Protein AF-A0A839ZY36-F1 (afdb_monomer)

Foldseek 3Di:
DDDDDPDDDDPDDPDDPDPDPPPPDPPVDDDDDDDDDPVVVVVLVVVCVPDPDDDDSVRSVVVVVVVVVVPDDPVVVVVVVVVVPD

Sequence (86 aa):
METLLDGAPLWRHPGAMLPDSKPTNVRSLDRINLRLSADTFEAIDAARAARPGAISRNTWITEAIEEKLARMPAEDNAAEGLRSHA

Nearest PDB structures (foldseek):
  2ld7-assembly1_A  TM=2.652E-01  e=2.953E+00  Mus musculus

Radius of gyration: 25.02 Å; Cα contacts (8 Å, |Δi|>4): 9; chains: 1; bounding box: 35×72×55 Å

Organism: NCBI:txid98513

Solvent-accessible surface area (backbone atoms only — not comparable to full-atom values): 6013 Å² total; per-residue (Å²): 138,82,87,75,82,87,72,75,85,76,85,82,79,93,71,82,86,66,76,79,77,69,77,80,70,69,85,83,64,87,86,82,88,85,87,75,57,69,72,56,52,50,54,51,53,54,59,50,68,73,42,92,68,95,74,53,70,67,56,53,52,52,52,52,50,51,52,53,57,71,70,48,56,80,73,57,62,61,56,54,61,58,62,76,75,110

Secondary structure (DSSP, 8-state):
-----------------------TTGGGS--------HHHHHHHHHHHHTSSS---HHHHHHHHHHHHHHHS-HHHHHHHHHHTT-

pLDDT: mean 75.05, std 18.24, range [39.47, 97.62]

Mean predicted aligned error: 15.92 Å

Structure (mmCIF, N/CA/C/O backbone):
data_AF-A0A839ZY36-F1
#
_entry.id   AF-A0A839ZY36-F1
#
loop_
_atom_site.group_PDB
_atom_site.id
_atom_site.type_symbol
_atom_site.label_atom_id
_atom_site.label_alt_id
_atom_site.label_comp_id
_atom_site.label_asym_id
_atom_site.label_entity_id
_atom_site.label_seq_id
_atom_site.pdbx_PDB_ins_code
_atom_site.Cartn_x
_atom_site.Cartn_y
_atom_site.Cartn_z
_atom_site.occupancy
_atom_site.B_iso_or_equiv
_atom_site.auth_seq_id
_atom_site.auth_comp_id
_atom_site.auth_asym_id
_atom_site.auth_atom_id
_atom_site.pdbx_PDB_model_num
ATOM 1 N N . MET A 1 1 ? -22.642 56.251 26.838 1.00 40.78 1 MET A N 1
ATOM 2 C CA . MET A 1 1 ? -21.247 55.827 27.062 1.00 40.78 1 MET A CA 1
ATOM 3 C C . MET A 1 1 ? -21.251 54.307 27.062 1.00 40.78 1 MET A C 1
ATOM 5 O O . MET A 1 1 ? -21.658 53.706 28.041 1.00 40.78 1 MET A O 1
ATOM 9 N N . GLU A 1 2 ? -21.283 53.714 25.870 1.00 46.25 2 GLU A N 1
ATOM 10 C CA . GLU A 1 2 ? -20.094 53.166 25.187 1.00 46.25 2 GLU A CA 1
ATOM 11 C C . GLU A 1 2 ? -19.661 51.827 25.801 1.00 46.25 2 GLU A C 1
ATOM 13 O O . GLU A 1 2 ? -18.785 51.769 26.656 1.00 46.25 2 GLU A O 1
ATOM 18 N N . THR A 1 3 ? -20.280 50.733 25.346 1.00 51.44 3 THR A N 1
ATOM 19 C CA . THR A 1 3 ? -19.736 49.381 25.522 1.00 51.44 3 THR A CA 1
ATOM 20 C C . THR A 1 3 ? -18.890 49.040 24.302 1.00 51.44 3 THR A C 1
ATOM 22 O O . THR A 1 3 ? -19.373 48.573 23.273 1.00 51.44 3 THR A O 1
ATOM 25 N N . LEU A 1 4 ? -17.624 49.408 24.458 1.00 52.53 4 LEU A N 1
ATOM 26 C CA . LEU A 1 4 ? -16.407 48.889 23.851 1.00 52.53 4 LEU A CA 1
ATOM 27 C C . LEU A 1 4 ? -16.538 47.486 23.214 1.00 52.53 4 LEU A C 1
ATOM 29 O O . LEU A 1 4 ? -16.793 46.502 23.898 1.00 52.53 4 LEU A O 1
ATOM 33 N N . LEU A 1 5 ? -16.323 47.459 21.897 1.00 55.22 5 LEU A N 1
ATOM 34 C CA . LEU A 1 5 ? -15.840 46.374 21.030 1.00 55.22 5 LEU A CA 1
ATOM 35 C C . LEU A 1 5 ? -15.380 45.080 21.741 1.00 55.22 5 LEU A C 1
ATOM 37 O O . LEU A 1 5 ? -14.298 45.056 22.324 1.00 55.22 5 LEU A O 1
ATOM 41 N N . ASP A 1 6 ? -16.122 43.981 21.570 1.00 51.69 6 ASP A N 1
ATOM 42 C CA . ASP A 1 6 ? -15.615 42.627 21.831 1.00 51.69 6 ASP A CA 1
ATOM 43 C C . ASP A 1 6 ? -15.000 42.082 20.531 1.00 51.69 6 ASP A C 1
ATOM 45 O O . ASP A 1 6 ? -15.681 41.609 19.616 1.00 51.69 6 ASP A O 1
ATOM 49 N N . GLY A 1 7 ? -13.697 42.323 20.380 1.00 56.97 7 GLY A N 1
ATOM 50 C CA . GLY A 1 7 ? -12.920 41.942 19.209 1.00 56.97 7 GLY A CA 1
ATOM 51 C C . GLY A 1 7 ? -12.774 40.425 19.107 1.00 56.97 7 GLY A C 1
ATOM 52 O O . GLY A 1 7 ? -12.228 39.786 20.001 1.00 56.97 7 GLY A O 1
ATOM 53 N N . ALA A 1 8 ? -13.202 39.859 17.976 1.00 60.47 8 ALA A N 1
ATOM 54 C CA . ALA A 1 8 ? -12.899 38.483 17.591 1.00 60.47 8 ALA A CA 1
ATOM 55 C C . ALA A 1 8 ? -11.389 38.180 17.745 1.00 60.47 8 ALA A C 1
ATOM 57 O O . ALA A 1 8 ? -10.561 39.064 17.490 1.00 60.47 8 ALA A O 1
ATOM 58 N N . PRO A 1 9 ? -10.993 36.950 18.128 1.00 57.84 9 PRO A N 1
ATOM 59 C CA . PRO A 1 9 ? -9.597 36.646 18.400 1.00 57.84 9 PRO A CA 1
ATOM 60 C C . PRO A 1 9 ? -8.772 36.790 17.117 1.00 57.84 9 PRO A C 1
ATOM 62 O O . PRO A 1 9 ? -8.894 36.008 16.174 1.00 57.84 9 PRO A O 1
ATOM 65 N N . LEU A 1 10 ? -7.906 37.806 17.086 1.00 58.75 10 LEU A N 1
ATOM 66 C CA . LEU A 1 10 ? -6.826 37.897 16.114 1.00 58.75 10 LEU A CA 1
ATOM 67 C C . LEU A 1 10 ? -5.873 36.731 16.372 1.00 58.75 10 LEU A C 1
ATOM 69 O O . LEU A 1 10 ? -5.146 36.723 17.365 1.00 58.75 10 LEU A O 1
ATOM 73 N N . TRP A 1 11 ? -5.865 35.761 15.462 1.00 55.81 11 TRP A N 1
ATOM 74 C CA . TRP A 1 11 ? -4.904 34.665 15.447 1.00 55.81 11 TRP A CA 1
ATOM 75 C C . TRP A 1 11 ? -3.499 35.254 15.279 1.00 55.81 11 TRP A C 1
ATOM 77 O O . TRP A 1 11 ? -3.082 35.654 14.192 1.00 55.81 11 TRP A O 1
ATOM 87 N N . ARG A 1 12 ? -2.780 35.389 16.394 1.00 61.38 12 ARG A N 1
ATOM 88 C CA . ARG A 1 12 ? -1.395 35.855 16.431 1.00 61.38 12 A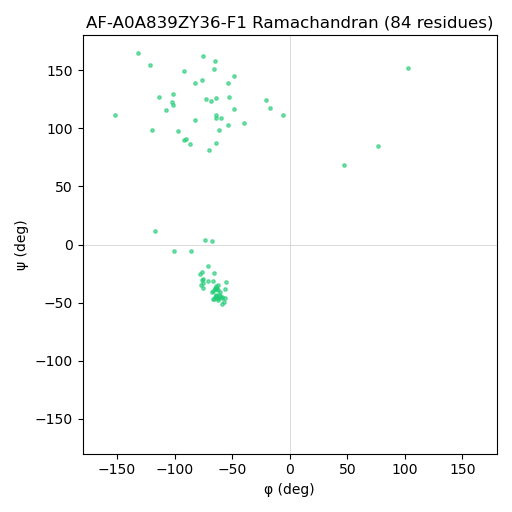RG A CA 1
ATOM 89 C C . ARG A 1 12 ? -0.482 34.675 16.112 1.00 61.38 12 ARG A C 1
ATOM 91 O O . ARG A 1 12 ? -0.245 33.837 16.972 1.00 61.38 12 ARG A O 1
ATOM 98 N N . HIS A 1 13 ? 0.098 34.665 14.918 1.00 56.22 13 HIS A N 1
ATOM 99 C CA . HIS A 1 13 ? 1.325 33.913 14.654 1.00 56.22 13 HIS A CA 1
ATOM 100 C C . HIS A 1 13 ? 2.426 34.879 14.201 1.00 56.22 13 HIS A C 1
ATOM 102 O O . HIS A 1 13 ? 2.459 35.260 13.033 1.00 56.22 13 HIS A O 1
ATOM 108 N N . PRO A 1 14 ? 3.337 35.301 15.097 1.00 57.31 14 PRO A N 1
ATOM 109 C CA . PRO A 1 14 ? 4.626 35.844 14.714 1.00 57.31 14 PRO A CA 1
ATOM 110 C C . PRO A 1 14 ? 5.648 34.704 14.805 1.00 57.31 14 PRO A C 1
ATOM 112 O O . PRO A 1 14 ? 6.122 34.361 15.884 1.00 57.31 14 PRO A O 1
ATOM 115 N N . GLY A 1 15 ? 5.956 34.069 13.680 1.00 53.75 15 GLY A N 1
ATOM 116 C CA . GLY A 1 15 ? 6.942 32.995 13.635 1.00 53.75 15 GLY A CA 1
ATOM 117 C C . GLY A 1 15 ? 7.571 32.941 12.258 1.00 53.75 15 GLY A C 1
ATOM 118 O O . GLY A 1 15 ? 6.882 32.652 11.290 1.00 53.75 15 GLY A O 1
ATOM 119 N N . ALA A 1 16 ? 8.849 33.304 12.204 1.00 54.16 16 ALA A N 1
ATOM 120 C CA . ALA A 1 16 ? 9.746 33.319 11.058 1.00 54.16 16 ALA A CA 1
ATOM 121 C C . ALA A 1 16 ? 9.323 32.422 9.881 1.00 54.16 16 ALA A C 1
ATOM 123 O O . ALA A 1 16 ? 9.187 31.207 10.016 1.00 54.16 16 ALA A O 1
ATOM 124 N N . MET A 1 17 ? 9.199 33.040 8.706 1.00 56.28 17 MET A N 1
ATOM 125 C CA . MET A 1 17 ? 9.134 32.355 7.422 1.00 56.28 17 MET A CA 1
ATOM 126 C C . MET A 1 17 ? 10.483 31.647 7.217 1.00 56.28 17 MET A C 1
ATOM 128 O O . MET A 1 17 ? 11.440 32.229 6.708 1.00 56.28 17 MET A O 1
ATOM 132 N N . LEU A 1 18 ? 10.593 30.416 7.726 1.00 64.81 18 LEU A N 1
ATOM 133 C CA . LEU A 1 18 ? 11.681 29.504 7.389 1.00 64.81 18 LEU A CA 1
ATOM 134 C C . LEU A 1 18 ? 11.713 29.394 5.858 1.00 64.81 18 LEU A C 1
ATOM 136 O O . LEU A 1 18 ? 10.638 29.367 5.249 1.00 64.81 18 LEU A O 1
ATOM 140 N N . PRO A 1 19 ? 12.901 29.387 5.224 1.00 53.09 19 PRO A N 1
ATOM 141 C CA . PRO A 1 19 ? 12.988 29.296 3.777 1.00 53.09 19 PRO A CA 1
ATOM 142 C C . PRO A 1 19 ? 12.181 28.085 3.334 1.00 53.09 19 PRO A C 1
ATOM 144 O O . PRO A 1 19 ? 12.357 26.997 3.882 1.00 53.09 19 PRO A O 1
ATOM 147 N N . ASP A 1 20 ? 11.272 28.334 2.391 1.00 59.81 20 ASP A N 1
ATOM 148 C CA . ASP A 1 20 ? 10.452 27.343 1.710 1.00 59.81 20 ASP A CA 1
ATOM 149 C C . ASP A 1 20 ? 11.340 26.128 1.438 1.00 59.81 20 ASP A C 1
ATOM 151 O O . ASP A 1 20 ? 12.278 26.198 0.632 1.00 59.81 20 ASP A O 1
ATOM 155 N N . SER A 1 21 ? 11.148 25.065 2.225 1.00 59.53 21 SER A N 1
ATOM 156 C CA . SER A 1 21 ? 11.879 23.820 2.056 1.00 59.53 21 SER A CA 1
ATOM 157 C C . SER A 1 21 ? 11.330 23.233 0.771 1.00 59.53 21 SER A C 1
ATOM 159 O O . SER A 1 21 ? 10.385 22.448 0.787 1.00 59.53 21 SER A O 1
ATOM 161 N N . LYS A 1 22 ? 11.849 23.726 -0.362 1.00 61.56 22 LYS A N 1
ATOM 162 C CA . LYS A 1 22 ? 11.515 23.245 -1.695 1.00 61.56 22 LYS A CA 1
ATOM 163 C C . LYS A 1 22 ? 11.630 21.733 -1.606 1.00 61.56 22 LYS A C 1
ATOM 165 O O . LYS A 1 22 ? 12.739 21.266 -1.335 1.00 61.56 22 LYS A O 1
ATOM 170 N N . PRO A 1 23 ? 10.543 20.965 -1.789 1.00 59.62 23 PRO A N 1
ATOM 171 C CA . PRO A 1 23 ? 10.649 19.523 -1.749 1.00 59.62 23 PRO A CA 1
ATOM 172 C C . PRO A 1 23 ? 11.626 19.126 -2.850 1.00 59.62 23 PRO A C 1
ATOM 174 O O . PRO A 1 23 ? 11.357 19.287 -4.044 1.00 59.62 23 PRO A O 1
ATOM 177 N N . THR A 1 24 ? 12.806 18.695 -2.413 1.00 54.66 24 THR A N 1
ATOM 178 C CA . THR A 1 24 ? 13.872 18.165 -3.244 1.00 54.66 24 THR A CA 1
ATOM 179 C C . THR A 1 24 ? 13.281 17.043 -4.081 1.00 54.66 24 THR A C 1
ATOM 181 O O . THR A 1 24 ? 13.014 15.952 -3.599 1.00 54.66 24 THR A O 1
ATOM 184 N N . ASN A 1 25 ? 13.034 17.372 -5.343 1.00 56.38 25 ASN A N 1
ATOM 185 C CA . ASN A 1 25 ? 12.879 16.467 -6.464 1.00 56.38 25 ASN A CA 1
ATOM 186 C C . ASN A 1 25 ? 11.950 15.249 -6.257 1.00 56.38 25 ASN A C 1
ATOM 188 O O . ASN A 1 25 ? 12.380 14.106 -6.349 1.00 56.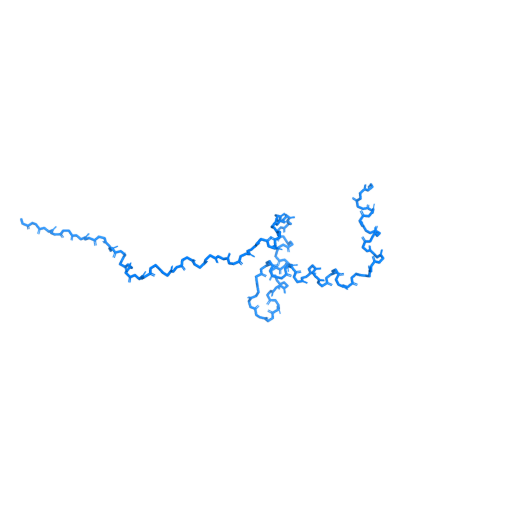38 25 ASN A O 1
ATOM 192 N N . VAL A 1 26 ? 10.641 15.487 -6.129 1.00 55.62 26 VAL A N 1
ATOM 193 C CA . VAL A 1 26 ? 9.598 14.450 -6.328 1.00 55.62 26 VAL A CA 1
ATOM 194 C C . VAL A 1 26 ? 9.522 13.987 -7.805 1.00 55.62 26 VAL A C 1
ATOM 196 O O . VAL A 1 26 ? 8.693 13.158 -8.157 1.00 55.62 26 VAL A O 1
ATOM 199 N N . ARG A 1 27 ? 10.383 14.484 -8.712 1.00 56.88 27 ARG A N 1
ATOM 200 C CA . ARG A 1 27 ? 10.296 14.211 -10.163 1.00 56.88 27 ARG A CA 1
ATOM 201 C C . ARG A 1 27 ? 10.730 12.802 -10.586 1.00 56.88 27 ARG A C 1
ATOM 203 O O . ARG A 1 27 ? 10.753 12.541 -11.781 1.00 56.88 27 ARG A O 1
ATOM 210 N N . SER A 1 28 ? 11.076 11.922 -9.649 1.00 72.06 28 SER A N 1
ATOM 211 C CA . SER A 1 28 ? 11.466 10.537 -9.954 1.00 72.06 28 SER A CA 1
ATOM 212 C C . SER A 1 28 ? 10.352 9.512 -9.722 1.00 72.06 28 SER A C 1
ATOM 214 O O . SER A 1 28 ? 10.565 8.341 -10.013 1.00 72.06 28 SER A O 1
ATOM 216 N N . LEU A 1 29 ? 9.195 9.915 -9.179 1.00 80.19 29 LEU A N 1
ATOM 217 C CA . LEU A 1 29 ? 8.043 9.026 -9.009 1.00 80.19 29 LEU A CA 1
ATOM 218 C C . LEU A 1 29 ? 6.882 9.466 -9.894 1.00 80.19 29 LEU A C 1
ATOM 220 O O . LEU A 1 29 ? 6.417 10.606 -9.815 1.00 80.19 29 LEU A O 1
ATOM 224 N N . ASP A 1 30 ? 6.375 8.521 -10.678 1.00 87.94 30 ASP A N 1
ATOM 225 C CA . ASP A 1 30 ? 5.166 8.710 -11.463 1.00 87.94 30 ASP A CA 1
ATOM 226 C C . ASP A 1 30 ? 3.917 8.630 -10.580 1.00 87.94 30 ASP A C 1
ATOM 228 O O . ASP A 1 30 ? 3.808 7.813 -9.662 1.00 87.94 30 ASP A O 1
ATOM 232 N N . ARG A 1 31 ? 2.936 9.491 -10.870 1.00 89.81 31 ARG A N 1
ATOM 233 C CA . ARG A 1 31 ? 1.631 9.483 -10.201 1.00 89.81 31 ARG A CA 1
ATOM 234 C C . ARG A 1 31 ? 0.600 8.804 -11.090 1.00 89.81 31 ARG A C 1
ATOM 236 O O . ARG A 1 31 ? 0.389 9.219 -12.225 1.00 89.81 31 ARG A O 1
ATOM 243 N N . ILE A 1 32 ? -0.131 7.853 -10.519 1.00 92.31 32 ILE A N 1
ATOM 244 C CA . ILE A 1 32 ? -1.250 7.177 -11.181 1.00 92.31 32 ILE A CA 1
ATOM 245 C C . ILE A 1 32 ? -2.548 7.353 -10.387 1.00 92.31 32 ILE A C 1
ATOM 247 O O . ILE A 1 32 ? -2.525 7.561 -9.173 1.00 92.31 32 ILE A O 1
ATOM 251 N N . ASN A 1 33 ? -3.691 7.268 -11.073 1.00 93.38 33 ASN A N 1
ATOM 252 C CA . ASN A 1 33 ? -4.998 7.146 -10.428 1.00 93.38 33 ASN A CA 1
ATOM 253 C C . ASN A 1 33 ? -5.440 5.684 -10.498 1.00 93.38 33 ASN A C 1
ATOM 255 O O . ASN A 1 33 ? -5.594 5.140 -11.589 1.00 93.38 33 ASN A O 1
ATOM 259 N N . LEU A 1 34 ? -5.660 5.064 -9.342 1.00 91.50 34 LEU A N 1
ATOM 260 C CA . LEU A 1 34 ? -6.071 3.669 -9.227 1.00 91.50 34 LEU A CA 1
ATOM 261 C C . LEU A 1 34 ? -7.572 3.594 -8.921 1.00 91.50 34 LEU A C 1
ATOM 263 O O . LEU A 1 34 ? -8.032 4.170 -7.935 1.00 91.50 34 LEU A O 1
ATOM 267 N N . ARG A 1 35 ? -8.340 2.899 -9.767 1.00 95.50 35 ARG A N 1
ATOM 268 C CA . ARG A 1 35 ? -9.779 2.664 -9.565 1.00 95.50 35 ARG A CA 1
ATOM 269 C C . ARG A 1 35 ? -9.991 1.208 -9.180 1.00 95.50 35 ARG A C 1
ATOM 271 O O . ARG A 1 35 ? -9.720 0.324 -9.982 1.00 95.50 35 ARG A O 1
ATOM 278 N N . LEU A 1 36 ? -10.486 0.983 -7.971 1.00 95.00 36 LEU A N 1
ATOM 279 C CA . LEU A 1 36 ? -10.834 -0.333 -7.442 1.00 95.00 36 LEU A CA 1
ATOM 280 C C . LEU A 1 36 ? -12.224 -0.272 -6.814 1.00 95.00 36 LEU A C 1
ATOM 282 O O . LEU A 1 36 ? -12.754 0.814 -6.561 1.00 95.00 36 LEU A O 1
ATOM 286 N N . SER A 1 37 ? -12.809 -1.441 -6.568 1.00 97.44 37 SER A N 1
ATOM 287 C CA . SER A 1 37 ? -14.034 -1.534 -5.778 1.00 97.44 37 SER A CA 1
ATOM 288 C C . SER A 1 37 ? -13.788 -1.096 -4.327 1.00 97.44 37 SER A C 1
ATOM 290 O O . SER A 1 37 ? -12.650 -1.129 -3.846 1.00 97.44 37 SER A O 1
AT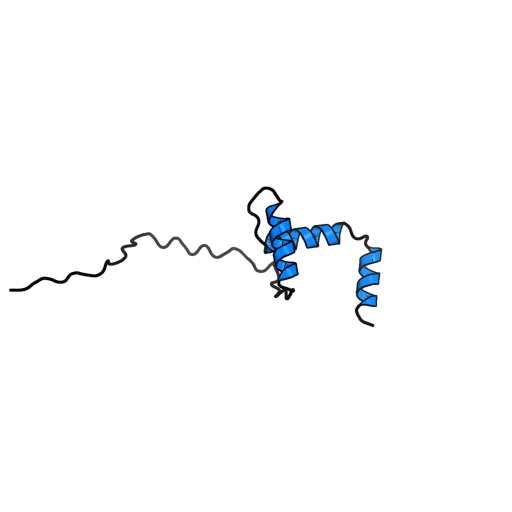OM 292 N N . ALA A 1 38 ? -14.856 -0.702 -3.629 1.00 96.50 38 ALA A N 1
ATOM 293 C CA . ALA A 1 38 ? -14.784 -0.366 -2.208 1.00 96.50 38 ALA A CA 1
ATOM 294 C C . ALA A 1 38 ? -14.278 -1.559 -1.381 1.00 96.50 38 ALA A C 1
ATOM 296 O O . ALA A 1 38 ? -13.326 -1.403 -0.620 1.00 96.50 38 ALA A O 1
ATOM 297 N N . ASP A 1 39 ? -14.814 -2.754 -1.639 1.00 97.62 39 ASP A N 1
ATOM 298 C CA . ASP A 1 39 ? -14.428 -4.000 -0.964 1.00 97.62 39 ASP A CA 1
ATOM 299 C C . ASP A 1 39 ? -12.922 -4.278 -1.086 1.00 97.62 39 ASP A C 1
ATOM 301 O O . ASP A 1 39 ? -12.265 -4.715 -0.141 1.00 97.62 39 ASP A O 1
ATOM 305 N N . THR A 1 40 ? -12.331 -3.976 -2.247 1.00 96.44 40 THR A N 1
ATOM 306 C CA . THR A 1 40 ? -10.884 -4.127 -2.446 1.00 96.44 40 THR A CA 1
ATOM 307 C C . THR A 1 40 ? -10.087 -3.129 -1.605 1.00 96.44 40 THR A C 1
ATOM 309 O O . THR A 1 40 ? -9.065 -3.501 -1.031 1.00 96.44 40 THR A O 1
ATOM 312 N N . PHE A 1 41 ? -10.532 -1.873 -1.504 1.00 95.38 41 PHE A N 1
ATOM 313 C CA . PHE A 1 41 ? -9.871 -0.892 -0.639 1.00 95.38 41 PHE A CA 1
ATOM 314 C C . PHE A 1 41 ? -9.974 -1.267 0.843 1.00 95.38 41 PHE A C 1
ATOM 316 O O . PHE A 1 41 ? -8.994 -1.100 1.569 1.00 95.38 41 PHE A O 1
ATOM 323 N N . GLU A 1 42 ? -11.104 -1.822 1.280 1.00 96.19 42 GLU A N 1
ATOM 324 C CA . GLU A 1 42 ? -11.269 -2.324 2.648 1.00 96.19 42 GLU A CA 1
ATOM 325 C C . GLU A 1 42 ? -10.336 -3.501 2.940 1.00 96.19 42 GLU A C 1
ATOM 327 O O . GLU A 1 42 ? -9.661 -3.511 3.970 1.00 96.19 42 GLU A O 1
ATOM 332 N N . ALA A 1 43 ? -10.220 -4.453 2.009 1.00 95.88 43 ALA A N 1
ATOM 333 C CA . ALA A 1 43 ? -9.284 -5.567 2.139 1.00 95.88 43 ALA A CA 1
ATOM 334 C C . ALA A 1 43 ? -7.823 -5.085 2.240 1.00 95.88 43 ALA A C 1
ATOM 336 O O . ALA A 1 43 ? -7.062 -5.593 3.067 1.00 95.88 43 ALA A O 1
ATOM 337 N N . ILE A 1 44 ? -7.439 -4.072 1.450 1.00 94.19 44 ILE A N 1
ATOM 338 C CA . ILE A 1 44 ? -6.116 -3.429 1.537 1.00 94.19 44 ILE A CA 1
ATOM 339 C C . ILE A 1 44 ? -5.922 -2.782 2.912 1.00 94.19 44 ILE A C 1
ATOM 341 O O . ILE A 1 44 ? -4.884 -2.972 3.546 1.00 94.19 44 ILE A O 1
ATOM 345 N N . ASP A 1 45 ? -6.908 -2.025 3.392 1.00 94.19 45 ASP A N 1
ATOM 346 C CA . ASP A 1 45 ? -6.825 -1.342 4.683 1.00 94.19 45 ASP A CA 1
ATOM 347 C C . ASP A 1 45 ? -6.723 -2.333 5.856 1.00 94.19 45 ASP A C 1
ATOM 349 O O . ASP A 1 45 ? -5.925 -2.108 6.771 1.00 94.19 45 ASP A O 1
ATOM 353 N N . ALA A 1 46 ? -7.443 -3.456 5.800 1.00 94.06 46 ALA A N 1
ATOM 354 C CA . ALA A 1 46 ? -7.360 -4.531 6.787 1.00 94.06 46 ALA A CA 1
ATOM 355 C C . ALA A 1 46 ? -5.988 -5.226 6.775 1.00 94.06 46 ALA A C 1
ATOM 357 O O . ALA A 1 46 ? -5.363 -5.387 7.827 1.00 94.06 46 ALA A O 1
ATOM 358 N N . ALA A 1 47 ? -5.477 -5.585 5.592 1.00 92.75 47 ALA A N 1
ATOM 359 C CA . ALA A 1 47 ? -4.157 -6.200 5.448 1.00 92.75 47 ALA A CA 1
ATOM 360 C C . ALA A 1 47 ? -3.031 -5.261 5.913 1.00 92.75 47 ALA A C 1
ATOM 362 O O . ALA A 1 47 ? -2.072 -5.694 6.553 1.00 92.75 47 ALA A O 1
ATOM 363 N N . ARG A 1 48 ? -3.167 -3.956 5.648 1.00 93.50 48 ARG A N 1
ATOM 364 C CA . ARG A 1 48 ? -2.244 -2.930 6.139 1.00 93.50 48 ARG A CA 1
ATOM 365 C C . ARG A 1 48 ? -2.264 -2.824 7.660 1.00 93.50 48 ARG A C 1
ATOM 367 O O . ARG A 1 48 ? -1.201 -2.721 8.261 1.00 93.50 48 ARG A O 1
ATOM 374 N N . ALA A 1 49 ? -3.445 -2.852 8.279 1.00 90.00 49 ALA A N 1
ATOM 375 C CA . ALA A 1 49 ? -3.596 -2.742 9.731 1.00 90.00 49 ALA A CA 1
ATOM 376 C C . ALA A 1 49 ? -2.989 -3.930 10.499 1.00 90.00 49 ALA A C 1
ATOM 3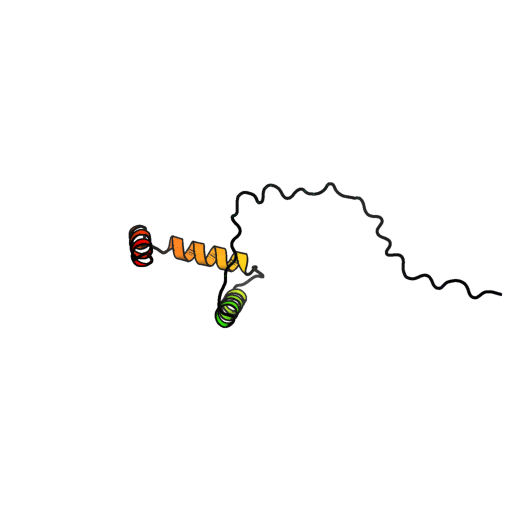78 O O . ALA A 1 49 ? -2.603 -3.775 11.654 1.00 90.00 49 ALA A O 1
ATOM 379 N N . ALA A 1 50 ? -2.871 -5.097 9.861 1.00 89.12 50 ALA A N 1
ATOM 380 C CA . ALA A 1 50 ? -2.217 -6.265 10.446 1.00 89.12 50 ALA A CA 1
ATOM 381 C C . ALA A 1 50 ? -0.685 -6.120 10.555 1.00 89.12 50 ALA A C 1
ATOM 383 O O . ALA A 1 50 ? -0.053 -6.858 11.313 1.00 89.12 50 ALA A O 1
ATOM 384 N N . ARG A 1 51 ? -0.066 -5.190 9.809 1.00 83.88 51 ARG A N 1
ATOM 385 C CA . ARG A 1 51 ? 1.381 -4.956 9.867 1.00 83.88 51 ARG A CA 1
ATOM 386 C C . ARG A 1 51 ? 1.752 -4.052 11.051 1.00 83.88 51 ARG A C 1
ATOM 388 O O . ARG A 1 51 ? 1.079 -3.050 11.290 1.00 83.88 51 ARG A O 1
ATOM 395 N N . PRO A 1 52 ? 2.852 -4.345 11.768 1.00 81.88 52 PRO A N 1
ATOM 396 C CA . PRO A 1 52 ? 3.356 -3.451 12.802 1.00 81.88 52 PRO A CA 1
ATOM 397 C C . PRO A 1 52 ? 3.803 -2.112 12.203 1.00 81.88 52 PRO A C 1
ATOM 399 O O . PRO A 1 52 ? 4.646 -2.075 11.309 1.00 81.88 52 PRO A O 1
ATOM 402 N N . GLY A 1 53 ? 3.274 -1.015 12.740 1.00 83.69 53 GLY A N 1
ATOM 403 C CA . GLY A 1 53 ? 3.619 0.344 12.324 1.00 83.69 53 GLY A CA 1
ATOM 404 C C . GLY A 1 53 ? 2.569 1.001 11.426 1.00 83.69 53 GLY A C 1
ATOM 405 O O . GLY A 1 53 ? 1.817 0.353 10.704 1.00 83.69 53 GLY A O 1
ATOM 406 N N . ALA A 1 54 ? 2.502 2.331 11.488 1.00 81.38 54 ALA A N 1
ATOM 407 C CA . ALA A 1 54 ? 1.559 3.118 10.701 1.00 81.38 54 ALA A CA 1
ATOM 408 C C . ALA A 1 54 ? 2.149 3.434 9.317 1.00 81.38 54 ALA A C 1
ATOM 410 O O . ALA A 1 54 ? 2.761 4.481 9.116 1.00 81.38 54 ALA A O 1
ATOM 411 N N . ILE A 1 55 ? 1.967 2.525 8.360 1.00 90.81 55 ILE A N 1
ATOM 412 C CA . ILE A 1 55 ? 2.308 2.765 6.950 1.00 90.81 55 ILE A CA 1
ATOM 413 C C . ILE A 1 55 ? 1.105 3.321 6.181 1.00 90.81 55 ILE A C 1
ATOM 415 O O . ILE A 1 55 ? -0.048 3.035 6.505 1.00 90.81 55 ILE A O 1
ATOM 419 N N . SER A 1 56 ? 1.361 4.148 5.165 1.00 92.12 56 SER A N 1
ATOM 420 C CA . SER A 1 56 ? 0.303 4.707 4.313 1.00 92.12 56 SER A CA 1
ATOM 421 C C . SER A 1 56 ? -0.238 3.659 3.330 1.00 92.12 56 SER A C 1
ATOM 423 O O . SER A 1 56 ? 0.430 2.663 3.051 1.00 92.12 56 SER A O 1
ATOM 425 N N . ARG A 1 57 ? -1.427 3.892 2.749 1.00 92.88 57 ARG A N 1
ATOM 426 C CA . ARG A 1 57 ? -1.944 3.041 1.654 1.00 92.88 57 ARG A CA 1
ATOM 427 C C . ARG A 1 57 ? -0.972 2.967 0.486 1.00 92.88 57 ARG A C 1
ATOM 429 O O . ARG A 1 57 ? -0.716 1.879 -0.004 1.00 92.88 57 ARG A O 1
ATOM 436 N N . ASN A 1 58 ? -0.431 4.109 0.066 1.00 93.00 58 ASN A N 1
ATOM 437 C CA . ASN A 1 58 ? 0.473 4.164 -1.079 1.00 93.00 58 ASN A CA 1
ATOM 438 C C . ASN A 1 58 ? 1.729 3.339 -0.814 1.00 93.00 58 ASN A C 1
ATOM 440 O O . ASN A 1 58 ? 2.095 2.528 -1.648 1.00 93.00 58 ASN A O 1
ATOM 444 N N . THR A 1 59 ? 2.321 3.486 0.374 1.00 92.50 59 THR A N 1
ATOM 445 C CA . THR A 1 59 ? 3.482 2.691 0.790 1.00 92.50 59 THR A CA 1
ATOM 446 C C . THR A 1 59 ? 3.172 1.199 0.739 1.00 92.50 59 THR A C 1
ATOM 448 O O . THR A 1 59 ? 3.910 0.447 0.118 1.00 92.50 59 THR A O 1
ATOM 451 N N . TRP A 1 60 ? 2.043 0.779 1.320 1.00 94.06 60 TRP A N 1
ATOM 452 C CA . TRP A 1 60 ? 1.647 -0.629 1.315 1.00 94.06 60 TRP A CA 1
ATOM 453 C C . TRP A 1 60 ? 1.428 -1.167 -0.107 1.00 94.06 60 TRP A C 1
ATOM 455 O O . TRP A 1 60 ? 1.887 -2.258 -0.426 1.00 94.06 60 TRP A O 1
ATOM 465 N N . ILE A 1 61 ? 0.758 -0.397 -0.973 1.00 94.25 61 ILE A N 1
ATOM 466 C CA . ILE A 1 61 ? 0.495 -0.780 -2.368 1.00 94.25 61 ILE A CA 1
ATOM 467 C C . ILE A 1 61 ? 1.804 -0.892 -3.155 1.00 94.25 61 ILE A C 1
ATOM 469 O O . ILE A 1 61 ? 1.987 -1.871 -3.873 1.00 94.25 61 ILE A O 1
ATOM 473 N N . THR A 1 62 ? 2.712 0.076 -3.012 1.00 93.56 62 THR A N 1
ATOM 474 C CA . THR A 1 62 ? 4.027 0.047 -3.663 1.00 93.56 62 THR A CA 1
ATOM 475 C C . THR A 1 62 ? 4.807 -1.196 -3.252 1.00 93.56 62 THR A C 1
ATOM 477 O O . THR A 1 62 ? 5.220 -1.957 -4.120 1.00 93.56 62 THR A O 1
ATOM 480 N N . GLU A 1 63 ? 4.926 -1.459 -1.950 1.00 93.50 63 GLU A N 1
ATOM 481 C CA . GLU A 1 63 ? 5.655 -2.627 -1.445 1.00 93.50 63 GLU A CA 1
ATOM 482 C C . GLU A 1 63 ? 5.023 -3.951 -1.901 1.00 93.50 63 GLU A C 1
ATOM 484 O O . GLU A 1 63 ? 5.735 -4.881 -2.270 1.00 93.50 63 GLU A O 1
ATOM 489 N N . ALA A 1 64 ? 3.689 -4.043 -1.927 1.00 93.50 64 ALA A N 1
ATOM 490 C CA . ALA A 1 64 ? 2.993 -5.238 -2.400 1.00 93.50 64 ALA A CA 1
ATOM 491 C C . ALA A 1 64 ? 3.227 -5.496 -3.900 1.00 93.50 64 ALA A C 1
ATOM 493 O O . ALA A 1 64 ? 3.378 -6.648 -4.314 1.00 93.50 64 ALA A O 1
ATOM 494 N N . ILE A 1 65 ? 3.270 -4.438 -4.719 1.00 93.44 65 ILE A N 1
ATOM 495 C CA . ILE A 1 65 ? 3.595 -4.538 -6.149 1.00 93.44 65 ILE A CA 1
ATOM 496 C C . ILE A 1 65 ? 5.053 -4.968 -6.327 1.00 93.44 65 ILE A C 1
ATOM 498 O O . ILE A 1 65 ? 5.318 -5.895 -7.090 1.00 93.44 65 ILE A O 1
ATOM 502 N N . GLU A 1 66 ? 5.988 -4.347 -5.607 1.00 93.56 66 GLU A N 1
ATOM 503 C CA . GLU A 1 66 ? 7.411 -4.706 -5.648 1.00 93.56 66 GLU A CA 1
ATOM 504 C C . GLU A 1 66 ? 7.637 -6.168 -5.246 1.00 93.56 66 GLU A C 1
ATOM 506 O O . GLU A 1 66 ? 8.327 -6.899 -5.956 1.00 93.56 66 GLU A O 1
ATOM 511 N N . GLU A 1 67 ? 7.000 -6.633 -4.166 1.00 93.25 67 GLU A N 1
ATOM 512 C CA . GLU A 1 67 ? 7.071 -8.030 -3.727 1.00 93.25 67 GLU A CA 1
ATOM 513 C C . GLU A 1 67 ? 6.529 -8.985 -4.800 1.00 93.25 67 GLU A C 1
ATOM 515 O O . GLU A 1 67 ? 7.145 -10.013 -5.104 1.00 93.25 67 GLU A O 1
ATOM 520 N N . LYS A 1 68 ? 5.385 -8.643 -5.407 1.00 93.25 68 LYS A N 1
ATOM 521 C CA . LYS A 1 68 ? 4.768 -9.453 -6.461 1.00 93.25 68 LYS A CA 1
ATOM 522 C C . LYS A 1 68 ? 5.677 -9.566 -7.684 1.00 93.25 68 LYS A C 1
ATOM 524 O O . LYS A 1 68 ? 5.863 -10.677 -8.180 1.00 93.25 68 LYS A O 1
ATOM 529 N N . LEU A 1 69 ? 6.248 -8.448 -8.133 1.00 92.81 69 LEU A N 1
ATOM 530 C CA . LEU A 1 69 ? 7.158 -8.399 -9.278 1.00 92.81 69 LEU A CA 1
ATOM 531 C C . LEU A 1 69 ? 8.468 -9.142 -8.994 1.00 92.81 69 LEU A C 1
ATOM 533 O O . LEU A 1 69 ? 8.941 -9.879 -9.851 1.00 92.81 69 LEU A O 1
ATOM 537 N N . ALA A 1 70 ? 9.020 -9.017 -7.785 1.00 91.69 70 ALA A N 1
ATOM 538 C CA . ALA A 1 70 ? 10.236 -9.724 -7.388 1.00 91.69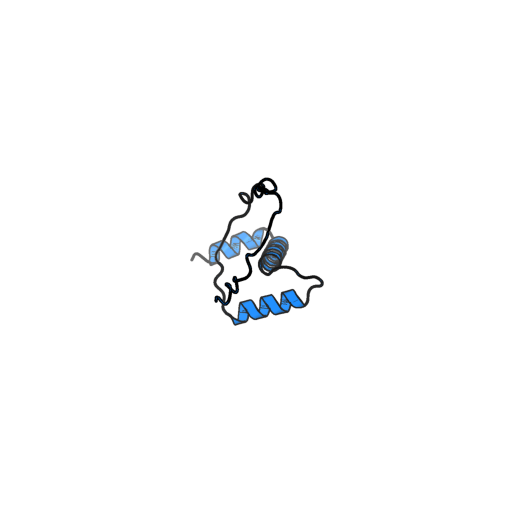 70 ALA A CA 1
ATOM 539 C C . ALA A 1 70 ? 10.045 -11.249 -7.309 1.00 91.69 70 ALA A C 1
ATOM 541 O O . ALA A 1 70 ? 10.986 -12.005 -7.547 1.00 91.69 70 ALA A O 1
ATOM 542 N N . ARG A 1 71 ? 8.835 -11.716 -6.968 1.00 91.56 71 ARG A N 1
ATOM 543 C CA . ARG A 1 71 ? 8.502 -13.149 -6.915 1.00 91.56 71 ARG A CA 1
ATOM 544 C C . ARG A 1 71 ? 8.250 -13.754 -8.302 1.00 91.56 71 ARG A C 1
ATOM 546 O O . ARG A 1 71 ? 8.391 -14.966 -8.455 1.00 91.56 71 ARG A O 1
ATOM 553 N N . MET A 1 72 ? 7.841 -12.956 -9.286 1.00 86.31 72 MET A N 1
ATOM 554 C CA . MET A 1 72 ? 7.566 -13.443 -10.639 1.00 86.31 72 MET A CA 1
ATOM 555 C C . MET A 1 72 ? 8.881 -13.773 -11.367 1.00 86.31 72 MET A C 1
ATOM 557 O O . MET A 1 72 ? 9.756 -12.912 -11.462 1.00 86.31 72 MET A O 1
ATOM 561 N N . PRO A 1 73 ? 9.054 -14.995 -11.901 1.00 81.12 73 PRO A N 1
ATOM 562 C CA . PRO A 1 73 ? 10.212 -15.304 -12.731 1.00 81.12 73 PRO A CA 1
ATOM 563 C C . PRO A 1 73 ? 10.163 -14.489 -14.036 1.00 81.12 73 PRO A C 1
ATOM 565 O O . PRO A 1 73 ? 9.092 -14.134 -14.531 1.00 81.12 73 PRO A O 1
ATOM 568 N N . ALA A 1 74 ? 11.332 -14.179 -14.608 1.00 67.88 74 ALA A N 1
ATOM 569 C CA . ALA A 1 74 ? 11.452 -13.307 -15.784 1.00 67.88 74 ALA A CA 1
ATOM 570 C C . ALA A 1 74 ? 10.612 -13.777 -16.993 1.00 67.88 74 ALA A C 1
ATOM 572 O O . ALA A 1 74 ? 10.077 -12.948 -17.726 1.00 67.88 74 ALA A O 1
ATOM 573 N N . GLU A 1 75 ? 10.441 -15.091 -17.151 1.00 64.56 75 GLU A N 1
ATOM 574 C CA . GLU A 1 75 ? 9.683 -15.719 -18.242 1.00 64.56 75 GLU A CA 1
ATOM 575 C C . GLU A 1 75 ? 8.158 -15.499 -18.130 1.00 64.56 75 GLU A C 1
ATOM 577 O O . GLU A 1 75 ? 7.470 -15.360 -19.143 1.00 64.56 75 GLU A O 1
ATOM 582 N N . ASP A 1 76 ? 7.617 -15.398 -16.910 1.00 63.72 76 ASP A N 1
ATOM 583 C CA . ASP A 1 76 ? 6.168 -15.262 -16.684 1.00 63.72 76 ASP A CA 1
ATOM 584 C C . ASP A 1 76 ? 5.660 -13.844 -17.008 1.00 63.72 76 ASP A C 1
ATOM 586 O O . ASP A 1 76 ? 4.535 -13.673 -17.484 1.00 63.72 76 ASP A O 1
ATOM 590 N N . ASN A 1 77 ? 6.514 -12.825 -16.844 1.00 61.94 77 ASN A N 1
ATOM 591 C CA . ASN A 1 77 ? 6.178 -11.426 -17.137 1.00 61.94 77 ASN A CA 1
ATOM 592 C C . ASN A 1 77 ? 5.880 -11.186 -18.631 1.00 61.94 77 ASN A C 1
ATOM 594 O O . ASN A 1 77 ? 5.002 -10.392 -18.975 1.00 61.94 77 ASN A O 1
ATOM 598 N N . ALA A 1 78 ? 6.587 -11.879 -19.531 1.00 60.28 78 ALA A N 1
ATOM 599 C CA . ALA A 1 78 ? 6.384 -11.747 -20.975 1.00 60.28 78 ALA A CA 1
ATOM 600 C C . ALA A 1 78 ? 5.100 -12.453 -21.451 1.00 60.28 78 ALA A C 1
ATOM 602 O O . ALA A 1 78 ? 4.431 -11.984 -22.375 1.00 60.28 78 ALA A O 1
ATOM 603 N N . ALA A 1 79 ? 4.733 -13.565 -20.808 1.00 59.28 79 ALA A N 1
ATOM 604 C CA . ALA A 1 79 ? 3.587 -14.380 -21.199 1.00 59.28 79 ALA A CA 1
ATOM 605 C C . ALA A 1 79 ? 2.231 -13.773 -20.781 1.00 59.28 79 ALA A C 1
ATOM 607 O O . ALA A 1 79 ? 1.253 -13.908 -21.520 1.00 59.28 79 ALA A O 1
ATOM 608 N N . GLU A 1 80 ? 2.144 -13.091 -19.632 1.00 58.84 80 GLU A N 1
ATOM 609 C CA . GLU A 1 80 ? 0.903 -12.429 -19.179 1.00 58.84 80 GLU A CA 1
ATOM 610 C C . GLU A 1 80 ? 0.603 -11.127 -19.939 1.00 58.84 80 GLU A C 1
ATOM 612 O O . GLU A 1 80 ? -0.554 -10.866 -20.291 1.00 58.84 80 GLU A O 1
ATOM 617 N N . GLY A 1 81 ? 1.632 -10.341 -20.274 1.00 57.91 81 GLY A N 1
ATOM 618 C CA . GLY A 1 81 ? 1.468 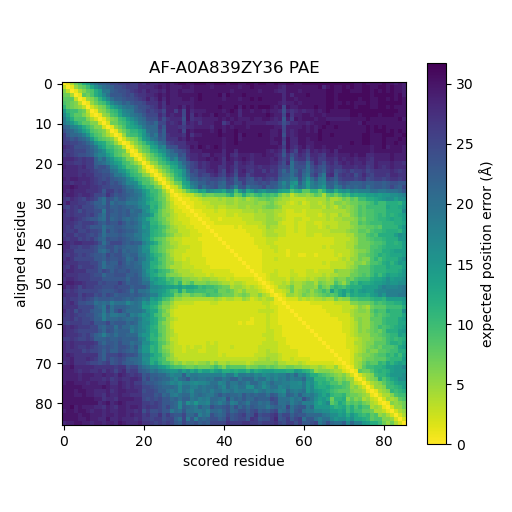-9.113 -21.060 1.00 57.91 81 GLY A CA 1
ATOM 619 C C . GLY A 1 81 ? 0.920 -9.369 -22.469 1.00 57.91 81 GLY A C 1
ATOM 620 O O . GLY A 1 81 ? 0.105 -8.595 -22.967 1.00 57.91 81 GLY A O 1
ATOM 621 N N . LEU A 1 82 ? 1.298 -10.495 -23.085 1.00 53.62 82 LEU A N 1
ATOM 622 C CA . LEU A 1 82 ? 0.851 -10.872 -24.430 1.00 53.62 82 LEU A CA 1
ATOM 623 C C . LEU A 1 82 ? -0.591 -11.413 -24.456 1.00 53.62 82 LEU A C 1
ATOM 625 O O . LEU A 1 82 ? -1.305 -11.227 -25.436 1.00 53.62 82 LEU A O 1
ATOM 629 N N . ARG A 1 83 ? -1.038 -12.062 -23.374 1.00 54.81 83 ARG A N 1
ATOM 630 C CA . ARG A 1 83 ? -2.398 -12.621 -23.249 1.00 54.81 83 ARG A CA 1
ATOM 631 C C . ARG A 1 83 ? -3.472 -11.572 -22.982 1.00 54.81 83 ARG A C 1
ATOM 633 O O . ARG A 1 83 ? -4.634 -11.809 -23.278 1.00 54.81 83 ARG A O 1
ATOM 640 N N . SER A 1 84 ? -3.078 -10.433 -22.425 1.00 54.59 84 SER A N 1
ATOM 641 C CA . SER A 1 84 ? -3.994 -9.361 -22.018 1.00 54.59 84 SER A CA 1
ATOM 642 C C . SER A 1 84 ? -4.341 -8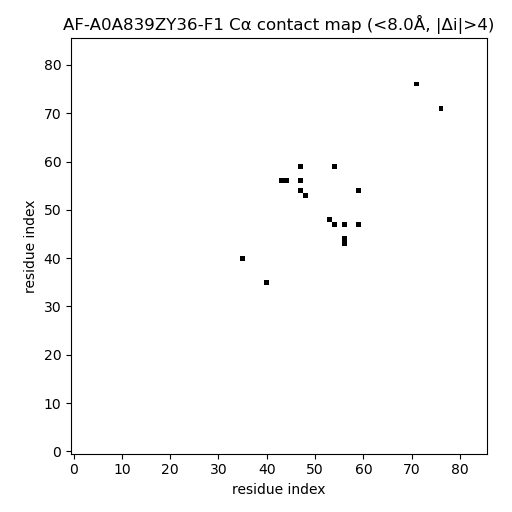.391 -23.159 1.00 54.59 84 SER A C 1
ATOM 644 O O . SER A 1 84 ? -5.167 -7.501 -22.977 1.00 54.59 84 SER A O 1
ATOM 646 N N . HIS A 1 85 ? -3.700 -8.549 -24.323 1.00 49.53 85 HIS A N 1
ATOM 647 C CA . HIS A 1 85 ? -3.820 -7.669 -25.491 1.00 49.53 85 HIS A CA 1
ATOM 648 C C . HIS A 1 85 ? -4.398 -8.358 -26.744 1.00 49.53 85 HIS A C 1
ATOM 650 O O . HIS A 1 85 ? -4.341 -7.772 -27.827 1.00 49.53 85 HIS A O 1
ATOM 656 N N . ALA A 1 86 ? -4.941 -9.573 -26.605 1.00 39.47 86 ALA A N 1
ATOM 657 C CA . ALA A 1 86 ? -5.566 -10.348 -27.681 1.00 39.47 86 ALA A CA 1
ATOM 658 C C . ALA A 1 86 ? -7.089 -10.438 -27.514 1.00 39.47 86 ALA A C 1
ATOM 660 O O . ALA A 1 86 ? -7.545 -10.563 -26.355 1.00 39.47 86 ALA A O 1
#

=== Feature glossary ===
Reading guide. The protein is described through the following features:

Foldseek 3Di. A 3Di character summarizes, for each residue, the relative orientation of the Cα frame of its nearest spatial neighbor. Because it encodes fold topology rather than chemistry, 3Di alignments detect remote structural similarity that sequence alignment misses.

Contact-map, Ramachandran, and PAE plots. Plot images: a contact map (which residues are close in 3D, as an N×N binary image), a Ramachandran scatter (backbone torsion angles, revealing secondary-structure composition at a glance), and — for AlphaFold structures — a PAE heatmap (pairwise prediction confidence).

Radius of gyration, Cα contacts, bounding box. Radius of gyration (Rg) is the root-mean-square distance of Cα atoms from their centroid — a single number for overall size and compactness. A globular domain of N residues has Rg ≈ 2.2·N^0.3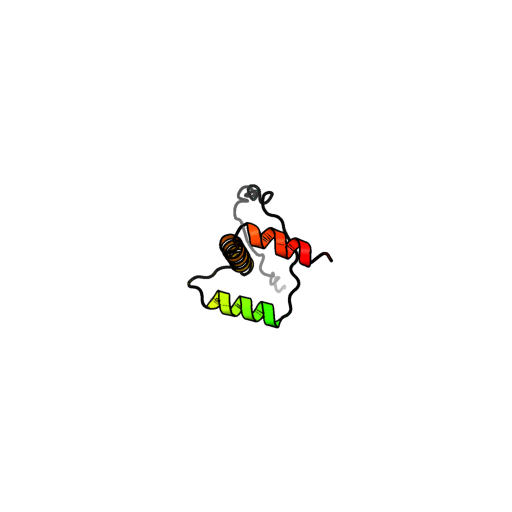8 Å; an extended or disordered chain has a much larger Rg. The Cα contact count is the number of residue pairs whose Cα atoms are within 8 Å and are more than four positions apart in sequence — a standard proxy for tertiary packing density. The bounding b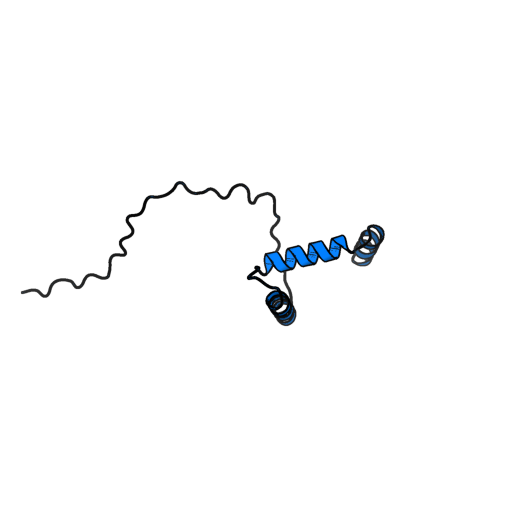ox is the smallest axis-aligned box enclosing all Cα atoms.

Secondary structure (8-state, DSSP). Eight-state secondary structure (DSSP): H is the canonical α-helix, G the tighter 3₁₀-helix, I the wider π-helix; E/B are β-structure, T and S are turns and bends, and '-' is everything else. DSSP derives these from the pattern of main-chain N–H···O=C hydrogen bonds, not from the sequence.

B-factor. B-factor (Debye–Waller factor) reflects atomic displacement in the crystal lattice. It is an experimental observable (units Å²), not a prediction; low values mean the atom is pinned down, high values mean it moves or is heterogeneous across the crystal.

pLDDT. pLDDT is the predicted lDDT-Cα score: AlphaFold's confidence that the local environment of each residue (all inter-atomic distances within 15 Å) is correctly placed. It is a per-residue number between 0 and 100, with higher meaning more reliable.

Nearest PDB structures. Nearest PDB neighbors are the top structural matches found by Foldseek when searching this structure against the entire Protein Data Bank. Each hit reports a TM-score (0 to 1; >0.5 almost always implies the same fold) and an E-value. These are *structural* homologs — they may share no detectable sequence similarity.

Solvent-accessible surface area. Accessible surface area quantifies burial. A residue with SASA near zero is packed into the hydrophobic core; one with SASA >100 Å² sits on the surface. Computed here via the Shrake–Rupley numerical algorithm with a 1.4 Å probe.

Rendered structure images. Structure images are PyMOL renders from six orthogonal camera directions. Cartoon representation draws helices as coils and strands as arrows; sticks shows the backbone as bonds; surface shows the solvent-excluded envelope. Rainbow coloring maps sequence position to hue (blue→red, N→C); chain coloring assigns a distinct color per polypeptide.

Backbone torsions (φ/ψ). φ (phi) and ψ (psi) are the two rotatable backbone dihedrals per residue: φ is the C(i-1)–N–Cα–C torsion, ψ is the N–Cα–C–N(i+1) torsion, both in degrees on (−180°, 180°]. α-helical residues cluster near (−60°, −45°); β-strand residues near (−120°, +130°). A Ramachandran plot is simply a scatter of (φ, ψ) for every residue.

Predicted aligned error. Predicted Aligned Error (PAE) is an AlphaFold confidence matrix: entry (i, j) is the expected error in the position of residue j, in ångströms, when the prediction is superimposed on the true structure at residue i. Low PAE within a block of residues means that block is internally rigid and well-predicted; high PAE between two blocks means their relative placement is uncertain even if each block individually is confident.

mmCIF coordinates. Structure coordinates are given as an mmCIF _atom_site loop: one row per atom with element, residue name, chain id, sequence number, and x/y/z position in Å. Only the four main-chain atoms per residue are included here; side chains are omitted to keep the record compact.

InterPro / GO / CATH / organism. Database cross-references. InterPro integrates a dozen domain/family signature databases into unified entries with residue-range hits. GO terms attach function/process/location labels with evidence codes. CATH codes position the fold in a four-level structural taxonomy. Organism is the NCBI-taxonomy species name.

Secondary structure (3-state, P-SEA). SS3 is a coarse helix/strand/coil call (letters a/b/c) made by the P-SEA algorithm from inter-Cα distances and dihedrals. It is less detailed than DSSP but needs only Cα positions.

Sequence. Sequence gives the chain of amino acids in standard one-letter code (A=alanine, C=cysteine, …, Y=tyrosine), read N→C. It is the only feature that is directly encoded by the gene; all structural features are derived from the folded form of this sequence.